Protein AF-A0A087V0W0-F1 (afdb_monomer)

Foldseek 3Di:
DVQLVDFAPFWDQCAPCNLLLLQLLLLVQQVPCQFPDSVVSSVVSVVCLVVLQQCQPPCPNGPVSLVNGPRSSNSSSSSVQSNQLVPDPHSRRDTGRHDRDDDFLDVVLCVVCVVVVPPVSCQQRVVDDDNTHHDVVVD

pLDDT: mean 95.23, std 5.56, range [59.72, 98.75]

Mean predicted aligned error: 3.42 Å

Radius of gyration: 16.81 Å; Cα contacts (8 Å, |Δi|>4): 185; chains: 1; bounding box: 36×31×48 Å

Nearest PDB structures (foldseek):
  7pzp-assembly1_B  TM=9.923E-01  e=2.570E-17  Homo sapiens
  4boc-assembly1_A-2  TM=9.989E-01  e=2.035E-16  Homo sapiens
  6erp-assembly2_B  TM=9.983E-01  e=2.035E-16  Homo sapiens
  7pzr-assembly1_A  TM=9.886E-01  e=1.285E-16  Homo sapiens
  6erq-assembly1_A  TM=9.983E-01  e=3.414E-16  Homo sapiens

Secondary structure (DSSP, 8-state):
-GGGS---SS-EE-HHHHHHHHHHHHHHHHTTTTTS-HHHHHHHHHHTHHHHHHHHH-TTTS--GGGGSSSHHHHHHHHHHHHHHHHSSSGGG-EE-PPPP---S-HHHHHHHHHHT-HHHHHHTT-S--SS---GGG-

InterPro domains:
  IPR002092 DNA-directed RNA polymerase, phage-type [PS00900] (99-110)
  IPR002092 DNA-directed RNA polymerase, phage-type [PTHR10102] (1-139)
  IPR043502 DNA/RNA polymerase superfamily [SSF56672] (1-138)
  IPR046950 DNA-directed RNA polymerase, C-terminal domain, phage-type [PF00940] (12-138)

Sequence (139 aa):
MARSILLFAEGQPLGKKGLEWLKIHLINLTGFKKRDPHEERLRFADQMIPEILDSADRPFEGNQWWKTSDKPWQTLACCKELANALRFPKPEEYVSHFPVHQDGSCNGLQHYAALGRDELGAIEVNLHPSDSPQDVYSG

Structure (mmCIF, N/CA/C/O backbone):
data_AF-A0A087V0W0-F1
#
_entry.id   AF-A0A087V0W0-F1
#
loop_
_atom_site.group_PDB
_atom_site.id
_atom_site.type_symbol
_atom_site.label_atom_id
_atom_site.label_alt_id
_atom_site.label_comp_id
_atom_site.label_asym_id
_atom_site.label_entity_id
_atom_site.label_seq_id
_atom_site.pdbx_PDB_ins_code
_atom_site.Cartn_x
_atom_site.Cartn_y
_atom_site.Cartn_z
_atom_site.occupancy
_atom_site.B_iso_or_equiv
_atom_site.auth_seq_id
_atom_site.auth_comp_id
_atom_site.auth_asym_id
_atom_site.auth_atom_id
_atom_site.pdbx_PDB_model_num
ATOM 1 N N . MET A 1 1 ? -12.903 6.952 -7.656 1.00 66.44 1 MET A N 1
ATOM 2 C CA . MET A 1 1 ? -14.116 6.833 -6.820 1.00 66.44 1 MET A CA 1
ATOM 3 C C . MET A 1 1 ? -14.707 5.425 -6.876 1.00 66.44 1 MET A C 1
ATOM 5 O O . MET A 1 1 ? -14.776 4.802 -5.836 1.00 66.44 1 MET A O 1
ATOM 9 N N . ALA A 1 2 ? -15.051 4.857 -8.040 1.00 87.56 2 ALA A N 1
ATOM 10 C CA . ALA A 1 2 ? -15.651 3.508 -8.095 1.00 87.56 2 ALA A CA 1
ATOM 11 C C . ALA A 1 2 ? -14.828 2.397 -7.399 1.00 87.56 2 ALA A C 1
ATOM 13 O O . ALA A 1 2 ? -15.388 1.542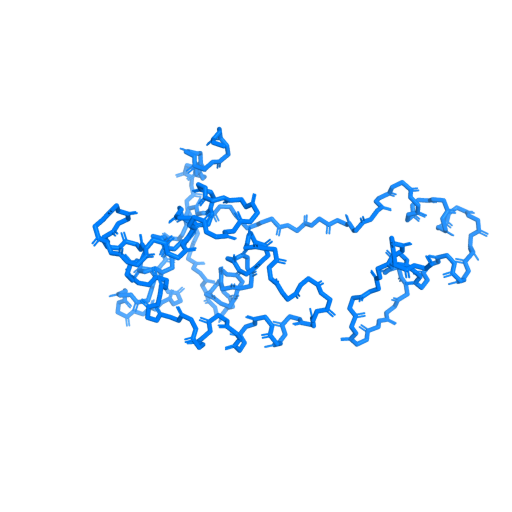 -6.729 1.00 87.56 2 ALA A O 1
ATOM 14 N N . ARG A 1 3 ? -13.491 2.432 -7.488 1.00 88.56 3 ARG A N 1
ATOM 15 C CA . ARG A 1 3 ? -12.625 1.431 -6.833 1.00 88.56 3 ARG A CA 1
ATOM 16 C C . ARG A 1 3 ? -12.549 1.547 -5.306 1.00 88.56 3 ARG A C 1
ATOM 18 O O . ARG A 1 3 ? -12.187 0.579 -4.665 1.00 88.56 3 ARG A O 1
ATOM 25 N N . SER A 1 4 ? -12.860 2.705 -4.718 1.00 89.31 4 SER A N 1
ATOM 26 C CA . SER A 1 4 ? -12.728 2.909 -3.265 1.00 89.31 4 SER A CA 1
ATOM 27 C C . SER A 1 4 ? -13.953 2.475 -2.463 1.00 89.31 4 SER A C 1
ATOM 29 O O . SER A 1 4 ? -13.908 2.504 -1.241 1.00 89.31 4 SER A O 1
ATOM 31 N N . ILE A 1 5 ? -15.054 2.136 -3.138 1.00 92.00 5 ILE A N 1
ATOM 32 C CA . ILE A 1 5 ? -16.304 1.687 -2.505 1.00 92.00 5 ILE A CA 1
ATOM 33 C C . ILE A 1 5 ? -16.478 0.165 -2.560 1.00 92.00 5 ILE A C 1
ATOM 35 O O . ILE A 1 5 ? -17.412 -0.361 -1.966 1.00 92.00 5 ILE A O 1
ATOM 39 N N . LEU A 1 6 ? -15.607 -0.536 -3.290 1.00 95.38 6 LEU A N 1
ATOM 40 C CA . LEU A 1 6 ? -15.661 -1.982 -3.459 1.00 95.38 6 LEU A CA 1
ATOM 41 C C . LEU A 1 6 ? -14.587 -2.633 -2.588 1.00 95.38 6 LEU A C 1
ATOM 43 O O . LEU A 1 6 ? -13.418 -2.262 -2.659 1.00 95.38 6 LEU A O 1
ATOM 47 N N . LEU A 1 7 ? -15.004 -3.614 -1.796 1.00 96.44 7 LEU A N 1
ATOM 48 C CA . LEU A 1 7 ? -14.153 -4.465 -0.970 1.00 96.44 7 LEU A CA 1
ATOM 49 C C . LEU A 1 7 ? -14.429 -5.926 -1.333 1.00 96.44 7 LEU A C 1
ATOM 51 O O . LEU A 1 7 ? -15.474 -6.235 -1.915 1.00 96.44 7 LEU A O 1
ATOM 55 N N . PHE A 1 8 ? -13.513 -6.828 -0.992 1.00 98.00 8 PHE A N 1
ATOM 56 C CA . PHE A 1 8 ? -13.784 -8.253 -1.134 1.00 98.00 8 PHE A CA 1
ATOM 57 C C . PHE A 1 8 ? -14.907 -8.677 -0.183 1.00 98.00 8 PHE A C 1
ATOM 59 O O . PHE A 1 8 ? -14.938 -8.274 0.977 1.00 98.00 8 PHE A O 1
ATOM 66 N N . ALA A 1 9 ? -15.842 -9.496 -0.671 1.00 97.81 9 ALA A N 1
ATOM 67 C CA . ALA A 1 9 ? -16.918 -10.028 0.166 1.00 97.81 9 ALA A CA 1
ATOM 68 C C . ALA A 1 9 ? -16.364 -10.965 1.252 1.00 97.81 9 ALA A C 1
ATOM 70 O O . ALA A 1 9 ? -16.773 -10.896 2.408 1.00 97.81 9 ALA A O 1
ATOM 71 N N . GLU A 1 10 ? -15.386 -11.789 0.882 1.00 97.88 10 GLU A N 1
ATOM 72 C CA . GLU A 1 10 ? -14.660 -12.673 1.788 1.00 97.88 10 GLU A CA 1
ATOM 73 C C . GLU A 1 10 ? -13.341 -12.017 2.197 1.00 97.88 10 GLU A C 1
ATOM 75 O O . GLU A 1 10 ? -12.507 -11.692 1.351 1.00 97.88 10 GLU A O 1
ATOM 80 N N . GLY A 1 11 ? -13.169 -11.800 3.499 1.00 97.75 11 GLY A N 1
ATOM 81 C CA . GLY A 1 11 ? -11.947 -11.242 4.067 1.00 97.75 11 GLY A CA 1
ATOM 82 C C . GLY A 1 11 ? -10.937 -12.324 4.432 1.00 97.75 11 GLY A C 1
ATOM 83 O O . GLY A 1 11 ? -11.269 -13.507 4.520 1.00 97.75 11 GLY A O 1
ATOM 84 N N . GLN A 1 12 ? -9.696 -11.910 4.672 1.00 98.25 12 GLN A N 1
ATOM 85 C CA . GLN A 1 12 ? -8.612 -12.785 5.119 1.00 98.25 12 GLN A CA 1
ATOM 86 C C . GLN A 1 12 ? -7.857 -12.147 6.292 1.00 98.25 12 GLN A C 1
ATOM 88 O O . GLN A 1 12 ? -7.680 -10.926 6.306 1.00 98.25 12 GLN A O 1
ATOM 93 N N . PRO A 1 13 ? -7.397 -12.936 7.282 1.00 98.44 13 PRO A N 1
ATOM 94 C CA . PRO A 1 13 ? -6.537 -12.415 8.338 1.00 98.44 13 PRO A CA 1
ATOM 95 C C . PRO A 1 13 ? -5.238 -11.868 7.736 1.00 98.44 13 PRO A C 1
ATOM 97 O O . PRO A 1 13 ? -4.646 -12.492 6.852 1.00 98.44 13 PRO A O 1
ATOM 100 N N . LEU A 1 14 ? -4.771 -10.716 8.222 1.00 98.12 14 LEU A N 1
ATOM 101 C CA . LEU A 1 14 ? -3.566 -10.064 7.693 1.00 98.12 14 LEU A CA 1
ATOM 102 C C . LEU A 1 14 ? -2.309 -10.943 7.790 1.00 98.12 14 LEU A C 1
ATOM 104 O O . LEU A 1 14 ? -1.401 -10.846 6.960 1.00 98.12 14 LEU A O 1
ATOM 108 N N . GLY A 1 15 ? -2.223 -11.788 8.814 1.00 98.06 15 GLY A N 1
ATOM 109 C CA . GLY A 1 15 ? -1.027 -12.556 9.119 1.00 98.06 15 GLY A CA 1
ATOM 110 C C . GLY A 1 15 ? 0.188 -11.659 9.377 1.00 98.06 15 GLY A C 1
ATOM 111 O O . GLY A 1 15 ? 0.078 -10.462 9.643 1.00 98.06 15 GLY A O 1
ATOM 112 N N . LYS A 1 16 ? 1.383 -12.247 9.270 1.00 97.31 16 LYS A N 1
ATOM 113 C CA . LYS A 1 16 ? 2.635 -11.585 9.682 1.00 97.31 16 LYS A CA 1
ATOM 114 C C . LYS A 1 16 ? 3.003 -10.357 8.844 1.00 97.31 16 LYS A C 1
ATOM 116 O O . LYS A 1 16 ? 3.629 -9.447 9.365 1.00 97.31 16 LYS A O 1
ATOM 121 N N . LYS A 1 17 ? 2.652 -10.348 7.551 1.00 97.38 17 LYS A N 1
ATOM 122 C CA . LYS A 1 17 ? 3.059 -9.299 6.594 1.00 97.38 17 LYS A CA 1
ATOM 123 C C . LYS A 1 17 ? 1.902 -8.464 6.046 1.00 97.38 17 LYS A C 1
ATOM 125 O O . LYS A 1 17 ? 2.150 -7.495 5.336 1.00 97.38 17 LYS A O 1
ATOM 130 N N . GLY A 1 18 ? 0.646 -8.810 6.335 1.00 98.00 18 GLY A N 1
ATOM 131 C CA . GLY A 1 18 ? -0.500 -8.107 5.750 1.00 98.00 18 GLY A CA 1
ATOM 132 C C . GLY A 1 18 ? -0.544 -6.631 6.135 1.00 98.00 18 GLY A C 1
ATOM 133 O O . GLY A 1 18 ? -0.818 -5.787 5.288 1.00 98.00 18 GLY A O 1
ATOM 134 N N . LEU A 1 19 ? -0.181 -6.299 7.378 1.00 98.06 19 LEU A N 1
ATOM 135 C CA . LEU A 1 19 ? -0.124 -4.907 7.827 1.00 98.06 19 LEU A CA 1
ATOM 136 C C . LEU A 1 19 ? 0.956 -4.096 7.088 1.00 98.06 19 LEU A C 1
ATOM 138 O O . LEU A 1 19 ? 0.716 -2.948 6.720 1.00 98.06 19 LEU A O 1
ATOM 142 N N . GLU A 1 20 ? 2.129 -4.688 6.838 1.00 98.19 20 GLU A N 1
ATOM 143 C CA . GLU A 1 20 ? 3.200 -4.061 6.047 1.00 98.19 20 GLU A CA 1
ATOM 144 C C . GLU A 1 20 ? 2.734 -3.799 4.611 1.00 98.19 20 GLU A C 1
ATOM 146 O O . GLU A 1 20 ? 2.931 -2.708 4.076 1.00 98.19 20 GLU A O 1
ATOM 151 N N . TRP A 1 21 ? 2.047 -4.769 4.004 1.00 98.38 21 TRP A N 1
ATOM 152 C CA . TRP A 1 21 ? 1.495 -4.616 2.662 1.00 98.38 21 TRP A CA 1
ATOM 153 C C . TRP A 1 21 ? 0.394 -3.562 2.586 1.00 98.38 21 TRP A C 1
ATOM 155 O O . TRP A 1 21 ? 0.376 -2.806 1.618 1.00 98.3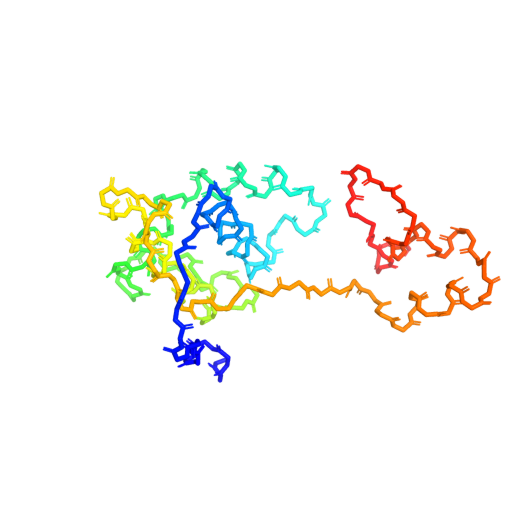8 21 TRP A O 1
ATOM 165 N N . LEU A 1 22 ? -0.472 -3.441 3.598 1.00 98.25 22 LEU A N 1
ATOM 166 C CA . LEU A 1 22 ? -1.447 -2.346 3.672 1.00 98.25 22 LEU A CA 1
ATOM 167 C C . LEU A 1 22 ? -0.757 -0.979 3.745 1.00 98.25 22 LEU A C 1
ATOM 169 O O . LEU A 1 22 ? -1.161 -0.053 3.045 1.00 98.25 22 LEU A O 1
ATOM 173 N N . LYS A 1 23 ? 0.316 -0.853 4.535 1.00 98.44 23 LYS A N 1
ATOM 174 C CA . LYS A 1 23 ? 1.119 0.377 4.623 1.00 98.44 23 LYS A CA 1
ATOM 175 C C . LYS A 1 23 ? 1.770 0.732 3.286 1.00 98.44 23 LYS A C 1
ATOM 177 O O . LYS A 1 23 ? 1.612 1.853 2.807 1.00 98.44 23 LYS A O 1
ATOM 182 N N . ILE A 1 24 ? 2.447 -0.224 2.647 1.00 98.06 24 ILE A N 1
ATOM 183 C CA . ILE A 1 24 ? 3.053 -0.032 1.319 1.00 98.06 24 ILE A CA 1
ATOM 184 C C . ILE A 1 24 ? 1.976 0.342 0.298 1.00 98.06 24 ILE A C 1
ATOM 186 O O . ILE A 1 24 ? 2.164 1.264 -0.494 1.00 98.06 24 ILE A O 1
ATOM 190 N N . HIS A 1 25 ? 0.831 -0.340 0.329 1.00 98.19 25 HIS A N 1
ATOM 191 C CA . HIS A 1 25 ? -0.281 -0.063 -0.566 1.00 98.19 25 HIS A CA 1
ATOM 192 C C . HIS A 1 25 ? -0.808 1.363 -0.402 1.00 98.19 25 HIS A C 1
ATOM 194 O O . HIS A 1 25 ? -0.984 2.064 -1.397 1.00 98.19 25 HIS A O 1
ATOM 200 N N . LEU A 1 26 ? -0.992 1.813 0.840 1.00 98.38 26 LEU A N 1
ATOM 201 C CA . LEU A 1 26 ? -1.410 3.173 1.156 1.00 98.38 26 LEU A CA 1
ATOM 202 C C . LEU A 1 26 ? -0.449 4.199 0.545 1.00 98.38 26 LEU A C 1
ATOM 204 O O . LEU A 1 26 ? -0.901 5.111 -0.142 1.00 98.38 26 LEU A O 1
ATOM 208 N N . ILE A 1 27 ? 0.867 4.018 0.702 1.00 98.00 27 ILE A N 1
ATOM 209 C CA . ILE A 1 27 ? 1.869 4.913 0.096 1.00 98.00 27 ILE A CA 1
ATOM 210 C C . ILE A 1 27 ? 1.867 4.829 -1.436 1.00 98.00 27 ILE A C 1
ATOM 212 O O . ILE A 1 27 ? 1.973 5.845 -2.116 1.00 98.00 27 ILE A O 1
ATOM 216 N N . ASN A 1 28 ? 1.639 3.654 -2.017 1.00 96.75 28 ASN A N 1
ATOM 217 C CA . ASN A 1 28 ? 1.492 3.538 -3.470 1.00 96.75 28 ASN A CA 1
ATOM 218 C C . A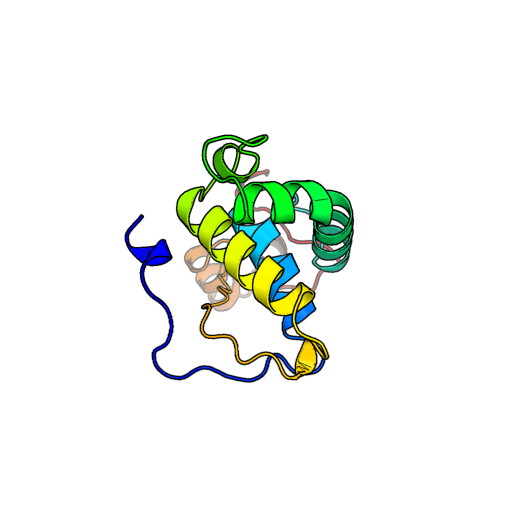SN A 1 28 ? 0.268 4.313 -3.990 1.00 96.75 28 ASN A C 1
ATOM 220 O O . ASN A 1 28 ? 0.310 4.873 -5.086 1.00 96.75 28 ASN A O 1
ATOM 224 N N . LEU A 1 29 ? -0.828 4.349 -3.224 1.00 97.31 29 LEU A N 1
ATOM 225 C CA . LEU A 1 29 ? -2.014 5.142 -3.551 1.00 97.31 29 LEU A CA 1
ATOM 226 C C . LEU A 1 29 ? -1.765 6.645 -3.411 1.00 97.31 29 LEU A C 1
ATOM 228 O O . LEU A 1 29 ? -2.385 7.419 -4.149 1.00 97.31 29 LEU A O 1
ATOM 232 N N . THR A 1 30 ? -0.858 7.058 -2.515 1.00 97.44 30 THR A N 1
ATOM 233 C CA . THR A 1 30 ? -0.524 8.478 -2.381 1.00 97.44 30 THR A CA 1
ATOM 234 C C . THR A 1 30 ? 0.183 9.034 -3.599 1.00 97.44 30 THR A C 1
ATOM 236 O O . THR A 1 30 ? 0.003 10.201 -3.931 1.00 97.44 30 THR A O 1
ATOM 239 N N . GLY A 1 31 ? 0.956 8.185 -4.273 1.00 94.81 31 GLY A N 1
ATOM 240 C CA . GLY A 1 31 ? 1.870 8.605 -5.321 1.00 94.81 31 GLY A CA 1
ATOM 241 C C . GLY A 1 31 ? 3.165 9.213 -4.780 1.00 94.81 31 GLY A C 1
ATOM 242 O O . GLY A 1 31 ? 4.036 9.597 -5.561 1.00 94.81 31 GLY A O 1
ATOM 243 N N . PHE A 1 32 ? 3.332 9.256 -3.459 1.00 94.06 32 PHE A N 1
ATOM 244 C CA . PHE A 1 32 ? 4.602 9.586 -2.835 1.00 94.06 32 PHE A CA 1
ATOM 245 C C . PHE A 1 32 ? 5.539 8.385 -2.911 1.00 94.06 32 PHE A C 1
ATOM 247 O O . PHE A 1 32 ? 5.107 7.240 -3.035 1.00 94.06 32 PHE A O 1
ATOM 254 N N . LYS A 1 33 ? 6.845 8.649 -2.834 1.00 93.75 33 LYS A N 1
ATOM 255 C CA . LYS A 1 33 ? 7.866 7.601 -2.729 1.00 93.75 33 LYS A CA 1
ATOM 256 C C . LYS A 1 33 ? 7.851 6.570 -3.879 1.00 93.75 33 LYS A C 1
ATOM 258 O O . LYS A 1 33 ? 8.312 5.442 -3.721 1.00 93.75 33 LYS A O 1
ATOM 263 N N . LYS A 1 34 ? 7.338 6.948 -5.064 1.00 88.75 34 LYS A N 1
ATOM 264 C CA . LYS A 1 34 ? 7.220 6.068 -6.252 1.00 88.75 34 LYS A CA 1
ATOM 265 C C . LYS A 1 34 ? 8.547 5.441 -6.686 1.00 88.75 34 LYS A C 1
ATOM 267 O O . LYS A 1 34 ? 8.546 4.319 -7.178 1.00 88.75 34 LYS A O 1
ATOM 272 N N . ARG A 1 35 ? 9.657 6.157 -6.494 1.00 89.44 35 ARG A N 1
ATOM 273 C CA . ARG A 1 35 ? 11.015 5.716 -6.857 1.00 89.44 35 ARG A CA 1
ATOM 274 C C . ARG A 1 35 ? 11.774 5.072 -5.702 1.00 89.44 35 ARG A C 1
ATOM 276 O O . ARG A 1 35 ? 12.881 4.588 -5.891 1.00 89.44 35 ARG A O 1
ATOM 283 N N . ASP A 1 36 ? 11.184 5.065 -4.515 1.00 93.94 36 ASP A N 1
ATOM 284 C CA . ASP A 1 36 ? 11.809 4.487 -3.340 1.00 93.94 36 ASP A CA 1
ATOM 285 C C . ASP A 1 36 ? 11.450 2.997 -3.223 1.00 93.94 36 ASP A C 1
ATOM 287 O O . ASP A 1 36 ? 10.349 2.589 -3.636 1.00 93.94 36 ASP A O 1
ATOM 291 N N . PRO A 1 37 ? 12.346 2.175 -2.651 1.00 94.69 37 PRO A N 1
ATOM 292 C CA . PRO A 1 37 ? 12.086 0.765 -2.393 1.00 94.69 37 PRO A CA 1
ATOM 293 C C . PRO A 1 37 ? 10.983 0.573 -1.346 1.00 94.69 37 PRO A C 1
ATOM 295 O O . PRO A 1 37 ? 10.632 1.481 -0.590 1.00 94.69 37 PRO A O 1
ATOM 298 N N . HIS A 1 38 ? 10.437 -0.643 -1.270 1.00 95.00 38 HIS A N 1
ATOM 299 C CA . HIS A 1 38 ? 9.339 -0.967 -0.352 1.00 95.00 38 HIS A CA 1
ATOM 300 C C . HIS A 1 38 ? 9.654 -0.652 1.116 1.00 95.00 38 HIS A C 1
ATOM 302 O O . HIS A 1 38 ? 8.769 -0.206 1.841 1.00 95.00 38 HIS A O 1
ATOM 308 N N . GLU A 1 39 ? 10.904 -0.835 1.543 1.00 96.50 39 GLU A N 1
ATOM 309 C CA . GLU A 1 39 ? 11.327 -0.556 2.916 1.00 96.50 39 GLU A CA 1
ATOM 310 C C . GLU A 1 39 ? 11.229 0.939 3.265 1.00 96.50 39 GLU A C 1
ATOM 312 O O . GLU A 1 39 ? 10.748 1.303 4.336 1.00 96.50 39 GLU A O 1
ATOM 317 N N . GLU A 1 40 ? 11.597 1.819 2.331 1.00 97.50 40 GLU A N 1
ATOM 318 C CA . GLU A 1 40 ? 11.451 3.270 2.497 1.00 97.50 40 GLU A CA 1
ATOM 319 C C . GLU A 1 40 ? 9.985 3.703 2.480 1.00 97.50 40 GLU A C 1
ATOM 321 O O . GLU A 1 40 ? 9.577 4.577 3.247 1.00 97.50 40 GLU A O 1
ATOM 326 N N . ARG A 1 41 ? 9.154 3.064 1.646 1.00 97.81 41 ARG A N 1
ATOM 327 C CA . ARG A 1 41 ? 7.701 3.299 1.659 1.00 97.81 41 ARG A CA 1
ATOM 328 C C . ARG A 1 41 ? 7.094 2.892 2.996 1.00 97.81 41 ARG A C 1
ATOM 330 O O . ARG A 1 41 ? 6.261 3.621 3.525 1.00 97.81 41 ARG A O 1
ATOM 337 N N . LEU A 1 42 ? 7.526 1.763 3.555 1.00 97.75 42 LEU A N 1
ATOM 338 C CA . LEU A 1 42 ? 7.077 1.290 4.860 1.00 97.75 42 LEU A CA 1
ATOM 339 C C . LEU A 1 42 ? 7.490 2.261 5.976 1.00 97.75 42 LEU A C 1
ATOM 341 O O . LEU A 1 42 ? 6.628 2.696 6.738 1.00 97.75 42 LEU A O 1
ATOM 345 N N . ARG A 1 43 ? 8.762 2.686 6.007 1.00 98.31 43 ARG A N 1
ATOM 346 C CA . ARG A 1 43 ? 9.250 3.719 6.940 1.00 98.31 43 ARG A CA 1
ATOM 347 C C . ARG A 1 43 ? 8.436 5.003 6.854 1.00 98.31 43 ARG A C 1
ATOM 349 O O . ARG A 1 43 ? 8.062 5.575 7.875 1.00 98.31 43 ARG A O 1
ATOM 356 N N . PHE A 1 44 ? 8.161 5.460 5.636 1.00 98.19 44 PHE A N 1
ATOM 357 C CA . PHE A 1 44 ? 7.369 6.661 5.418 1.00 98.19 44 PHE A CA 1
ATOM 358 C C . PHE A 1 44 ? 5.923 6.480 5.901 1.00 98.19 44 PHE A C 1
ATOM 360 O O . PHE A 1 44 ? 5.381 7.375 6.541 1.00 98.19 44 PHE A O 1
ATOM 367 N N . ALA A 1 45 ? 5.309 5.313 5.685 1.00 98.25 45 ALA A N 1
ATOM 368 C CA . ALA A 1 45 ? 3.985 5.013 6.228 1.00 98.25 45 ALA A CA 1
ATOM 369 C C . ALA A 1 45 ? 3.956 5.074 7.763 1.00 98.25 45 ALA A C 1
ATOM 371 O O . ALA A 1 45 ? 3.019 5.636 8.326 1.00 98.25 45 ALA A O 1
ATOM 372 N N . ASP A 1 46 ? 4.987 4.548 8.432 1.00 98.25 46 ASP A N 1
ATOM 373 C CA . ASP A 1 46 ? 5.105 4.586 9.894 1.00 98.25 46 ASP A CA 1
ATOM 374 C C . ASP A 1 46 ? 5.223 6.018 10.432 1.00 98.25 46 ASP A C 1
ATOM 376 O O . ASP A 1 46 ? 4.564 6.368 11.412 1.00 98.25 46 ASP A O 1
ATOM 380 N N . GLN A 1 47 ? 5.992 6.877 9.755 1.00 98.44 47 GLN A N 1
ATOM 381 C CA . GLN A 1 47 ? 6.101 8.304 10.091 1.00 98.44 47 GLN A CA 1
ATOM 382 C C . GLN A 1 47 ? 4.769 9.047 9.922 1.00 98.44 47 GLN A C 1
ATOM 384 O O . GLN A 1 47 ? 4.471 9.971 10.676 1.00 98.44 47 GLN A O 1
ATOM 389 N N . MET A 1 48 ? 3.959 8.625 8.950 1.00 98.06 48 MET A N 1
ATOM 390 C CA . MET A 1 48 ? 2.686 9.257 8.611 1.00 98.06 48 MET A CA 1
ATOM 391 C C . MET A 1 48 ? 1.489 8.670 9.370 1.00 98.06 48 MET A C 1
ATOM 393 O O . MET A 1 48 ? 0.363 9.097 9.117 1.00 98.06 48 MET A O 1
ATOM 397 N N . ILE A 1 49 ? 1.687 7.741 10.318 1.00 98.38 49 ILE A N 1
ATOM 398 C CA . ILE A 1 49 ? 0.588 7.166 11.118 1.00 98.38 49 ILE A CA 1
ATOM 399 C C . ILE A 1 49 ? -0.342 8.238 11.713 1.00 98.38 49 ILE A C 1
ATOM 401 O O . ILE A 1 49 ? -1.554 8.062 11.583 1.00 98.38 49 ILE A O 1
ATOM 405 N N . PRO A 1 50 ? 0.140 9.353 12.299 1.00 98.56 50 PRO A N 1
ATOM 406 C CA . PRO A 1 50 ? -0.750 10.395 12.813 1.00 98.56 50 PRO A CA 1
ATOM 407 C C . PRO A 1 50 ? -1.695 10.972 11.748 1.00 98.56 50 PRO A C 1
ATOM 409 O O . PRO A 1 50 ? -2.898 11.058 11.981 1.00 98.56 50 PRO A O 1
ATOM 412 N N . GLU A 1 51 ? -1.181 11.286 10.556 1.00 98.50 51 GLU A N 1
ATOM 413 C CA . GLU A 1 51 ? -1.974 11.815 9.435 1.00 98.50 51 GLU A CA 1
ATOM 414 C C . GLU A 1 51 ? -2.927 10.769 8.846 1.00 98.50 51 GLU A C 1
ATOM 416 O O . GLU A 1 51 ? -4.037 11.089 8.407 1.00 98.50 51 GLU A O 1
ATOM 421 N N . ILE A 1 52 ? -2.508 9.500 8.842 1.00 98.56 52 ILE A N 1
ATOM 422 C CA . ILE A 1 52 ? -3.336 8.378 8.400 1.00 98.56 52 ILE A CA 1
ATOM 423 C C . ILE A 1 52 ? -4.523 8.192 9.350 1.00 98.56 52 ILE A C 1
ATOM 425 O O . ILE A 1 52 ? -5.658 8.063 8.885 1.00 98.56 52 ILE A O 1
ATOM 429 N N . LEU A 1 53 ? -4.279 8.206 10.663 1.00 98.69 53 LEU A N 1
ATOM 430 C CA . LEU A 1 53 ? -5.325 8.080 11.677 1.00 98.69 53 LEU A CA 1
ATOM 431 C C . LEU A 1 53 ? -6.263 9.295 11.672 1.00 98.69 53 LEU A C 1
ATOM 433 O O . LEU A 1 53 ? -7.476 9.103 11.672 1.00 98.69 53 LEU A O 1
ATOM 437 N N . ASP A 1 54 ? -5.736 10.520 11.566 1.00 98.75 54 ASP A N 1
ATOM 438 C CA . ASP A 1 54 ? -6.564 11.728 11.429 1.00 98.75 54 ASP A CA 1
ATOM 439 C C . ASP A 1 54 ? -7.444 11.666 10.171 1.00 98.75 54 ASP A C 1
ATOM 441 O O . ASP A 1 54 ? -8.657 11.864 10.243 1.00 98.75 54 ASP A O 1
ATOM 445 N N . SER A 1 55 ? -6.868 11.272 9.030 1.00 98.56 55 SER A N 1
ATOM 446 C CA . SER A 1 55 ? -7.623 11.082 7.787 1.00 98.56 55 SER A CA 1
ATOM 447 C C . SER A 1 55 ? -8.719 10.021 7.925 1.00 98.56 55 SER A C 1
ATOM 449 O O . SER A 1 55 ? -9.792 10.168 7.338 1.00 98.56 55 SER A O 1
ATOM 451 N N . ALA A 1 56 ? -8.468 8.946 8.677 1.00 98.50 56 ALA A N 1
ATOM 452 C CA . ALA A 1 56 ? -9.442 7.885 8.910 1.00 98.50 56 ALA A CA 1
ATOM 453 C C . ALA A 1 56 ? -10.606 8.342 9.806 1.00 98.50 56 ALA A C 1
ATOM 455 O O . ALA A 1 56 ? -11.762 8.014 9.508 1.00 98.50 56 ALA A O 1
ATOM 456 N N . ASP A 1 57 ? -10.308 9.098 10.863 1.00 98.44 57 ASP A N 1
ATOM 457 C CA . ASP A 1 57 ? -11.265 9.497 11.900 1.00 98.44 57 ASP A CA 1
ATOM 458 C C . ASP A 1 57 ? -12.057 10.752 11.537 1.00 98.44 57 ASP A C 1
ATOM 460 O O . ASP A 1 57 ? -13.269 10.805 11.748 1.00 98.44 57 ASP A O 1
ATOM 464 N N . ARG A 1 58 ? -11.380 11.761 10.980 1.00 98.25 58 ARG A N 1
ATOM 465 C CA . ARG A 1 58 ? -11.918 13.099 10.697 1.00 98.25 58 ARG A CA 1
ATOM 466 C C . ARG A 1 58 ? -11.680 13.479 9.233 1.00 98.25 58 ARG A C 1
ATOM 468 O O . ARG A 1 58 ? -10.993 14.459 8.939 1.00 98.25 58 ARG A O 1
ATOM 475 N N . PRO A 1 59 ? -12.250 12.723 8.276 1.00 97.44 59 PRO A N 1
ATOM 476 C CA . PRO A 1 59 ? -11.927 12.859 6.857 1.00 97.44 59 PRO A CA 1
ATOM 477 C C . PRO A 1 59 ? -12.233 14.238 6.258 1.00 97.44 59 PRO A C 1
ATOM 479 O O . PRO A 1 59 ? -11.657 14.569 5.218 1.00 97.44 59 PRO A O 1
ATOM 482 N N . PHE A 1 60 ? -13.125 15.029 6.865 1.00 97.19 60 PHE A N 1
ATOM 483 C CA . PHE A 1 60 ? -13.509 16.355 6.372 1.00 97.19 60 PHE A CA 1
ATOM 484 C C . PHE A 1 60 ? -13.147 17.495 7.332 1.00 97.19 60 PHE A C 1
ATOM 486 O O . PHE A 1 60 ? -12.967 18.621 6.879 1.00 97.19 60 PHE A O 1
ATOM 493 N N . GLU A 1 61 ? -13.005 17.209 8.626 1.00 97.44 61 GLU A N 1
ATOM 494 C CA . GLU A 1 61 ? -12.762 18.194 9.686 1.00 97.44 61 GLU A CA 1
ATOM 495 C C . GLU A 1 61 ? -11.314 18.210 10.195 1.00 97.44 61 GLU A C 1
ATOM 497 O O . GLU A 1 61 ? -10.953 19.117 10.944 1.00 97.44 61 GLU A O 1
ATOM 502 N N . GLY A 1 62 ? -10.521 17.190 9.860 1.00 97.31 62 GLY A N 1
ATOM 503 C CA . GLY A 1 62 ? -9.109 17.082 10.222 1.00 97.31 62 GLY A CA 1
ATOM 504 C C . GLY A 1 62 ? -8.180 17.779 9.226 1.00 97.31 62 GLY A C 1
ATOM 505 O O . GLY A 1 62 ? -8.577 18.684 8.484 1.00 97.31 62 GLY A O 1
ATOM 506 N N . ASN A 1 63 ? -6.940 17.300 9.166 1.00 97.56 63 ASN A N 1
ATOM 507 C CA . ASN A 1 63 ? -5.879 17.788 8.282 1.00 97.56 63 ASN A CA 1
ATOM 508 C C . ASN A 1 63 ? -6.126 17.437 6.810 1.00 97.56 63 ASN A C 1
ATOM 510 O O . ASN A 1 63 ? -5.537 18.041 5.916 1.00 97.56 63 ASN A O 1
ATOM 514 N N . GLN A 1 64 ? -7.003 16.460 6.547 1.00 97.69 64 GLN A N 1
ATOM 515 C CA . GLN A 1 64 ? -7.396 16.035 5.200 1.00 97.69 64 GLN A CA 1
ATOM 516 C C . GLN A 1 64 ? -6.204 15.594 4.332 1.00 97.69 64 GLN A C 1
ATOM 518 O O . GLN A 1 64 ? -6.245 15.721 3.106 1.00 97.69 64 GLN A O 1
ATOM 523 N N . TRP A 1 65 ? -5.159 15.033 4.951 1.00 98.31 65 TRP A N 1
ATOM 524 C CA . TRP A 1 65 ? -3.935 14.597 4.273 1.00 98.31 65 TRP A CA 1
ATOM 525 C C . TRP A 1 65 ? -4.213 13.684 3.072 1.00 98.31 65 TRP A C 1
ATOM 527 O O . TRP A 1 65 ? -3.613 13.849 2.008 1.00 98.31 65 TRP A O 1
ATOM 537 N N . TRP A 1 66 ? -5.200 12.790 3.183 1.00 98.19 66 TRP A N 1
ATOM 538 C CA . TRP A 1 66 ? -5.633 11.909 2.093 1.00 98.19 66 TRP A CA 1
ATOM 539 C C . TRP A 1 66 ? -5.978 12.647 0.783 1.00 98.19 66 TRP A C 1
ATOM 541 O O . TRP A 1 66 ? -5.811 12.074 -0.295 1.00 98.19 66 TRP A O 1
ATOM 551 N N . LYS A 1 67 ? -6.420 13.913 0.835 1.00 97.75 67 LYS A N 1
ATOM 552 C CA . LYS A 1 67 ? -6.744 14.721 -0.357 1.00 97.75 67 LYS A CA 1
ATOM 553 C C . LYS A 1 67 ? -5.515 15.121 -1.173 1.00 97.75 67 LYS A C 1
ATOM 555 O O . LYS A 1 67 ? -5.668 15.465 -2.338 1.00 97.75 67 LYS A O 1
ATOM 560 N N . THR A 1 68 ? -4.321 15.064 -0.583 1.00 96.62 68 THR A N 1
ATOM 561 C CA . THR A 1 68 ? -3.055 15.400 -1.258 1.00 96.62 68 THR A CA 1
ATOM 562 C C . THR A 1 68 ? -2.532 14.282 -2.165 1.00 96.62 68 THR A C 1
ATOM 564 O O . THR A 1 68 ? -1.565 14.486 -2.890 1.00 96.62 68 THR A O 1
ATOM 567 N N . SER A 1 69 ? -3.163 13.103 -2.131 1.00 96.50 69 SER A N 1
ATOM 568 C CA . SER A 1 69 ? -2.745 11.938 -2.912 1.00 96.50 69 SER A CA 1
ATOM 569 C C . SER A 1 69 ? -3.222 11.920 -4.365 1.00 96.50 69 SER A C 1
ATOM 571 O O . SER A 1 69 ? -4.284 12.448 -4.691 1.00 96.50 69 SER A O 1
ATOM 573 N N . ASP A 1 70 ? -2.508 11.160 -5.203 1.00 96.25 70 ASP A N 1
ATOM 574 C CA . ASP A 1 70 ? -2.914 10.814 -6.575 1.00 96.25 70 ASP A CA 1
ATOM 575 C C . ASP A 1 70 ? -4.281 10.099 -6.633 1.00 96.25 70 ASP A C 1
ATOM 577 O O . ASP A 1 70 ? -5.061 10.280 -7.572 1.00 96.25 70 ASP A O 1
ATOM 581 N N . LYS A 1 71 ? -4.585 9.239 -5.646 1.00 96.62 71 LYS A N 1
ATOM 582 C CA . LYS A 1 71 ? -5.809 8.416 -5.598 1.00 96.62 71 LYS A CA 1
ATOM 583 C C . LYS A 1 71 ? -6.617 8.672 -4.313 1.00 96.62 71 LYS A C 1
ATO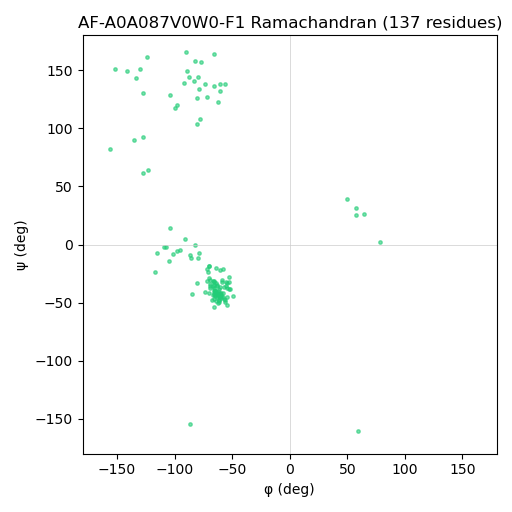M 585 O O . LYS A 1 71 ? -6.863 7.728 -3.560 1.00 96.62 71 LYS A O 1
ATOM 590 N N . PRO A 1 72 ? -7.156 9.886 -4.100 1.00 97.31 72 PRO A N 1
ATOM 591 C CA . PRO A 1 72 ? -7.633 10.366 -2.797 1.00 97.31 72 PRO A CA 1
ATOM 592 C C . PRO A 1 72 ? -8.653 9.454 -2.128 1.00 97.31 72 PRO A C 1
ATOM 594 O O . PRO A 1 72 ? -8.450 9.009 -1.003 1.00 97.31 72 PRO A O 1
ATOM 597 N N . TRP A 1 73 ? -9.718 9.079 -2.829 1.00 97.88 73 TRP A N 1
ATOM 598 C CA . TRP A 1 73 ? -10.741 8.220 -2.234 1.00 97.88 73 TRP A CA 1
ATOM 599 C C . TRP A 1 73 ? -10.247 6.804 -1.900 1.00 97.88 73 TRP A C 1
ATOM 601 O O . TRP A 1 73 ? -10.719 6.214 -0.935 1.00 97.88 73 TRP A O 1
ATOM 611 N N . GLN A 1 74 ? -9.298 6.258 -2.671 1.00 98.19 74 GLN A N 1
ATOM 612 C CA . GLN A 1 74 ? -8.693 4.959 -2.349 1.00 98.19 74 GLN A CA 1
ATOM 613 C C . GLN A 1 74 ? -7.747 5.098 -1.158 1.00 98.19 74 GLN A C 1
ATOM 615 O O . GLN A 1 74 ? -7.787 4.255 -0.269 1.00 98.19 74 GLN A O 1
ATOM 620 N N . THR A 1 75 ? -6.956 6.176 -1.106 1.00 98.31 75 THR A N 1
ATOM 621 C CA . THR A 1 75 ? -6.101 6.507 0.041 1.00 98.31 75 THR A CA 1
ATOM 622 C C . THR A 1 75 ? -6.930 6.600 1.314 1.00 98.31 75 THR A C 1
ATOM 624 O O . THR A 1 75 ? -6.612 5.926 2.280 1.00 98.31 75 THR A O 1
ATOM 627 N N . LEU A 1 76 ? -8.044 7.340 1.302 1.00 98.56 76 LEU A N 1
ATOM 628 C CA . LEU A 1 76 ? -8.930 7.458 2.460 1.00 98.56 76 LEU A CA 1
ATOM 629 C C . LEU A 1 76 ? -9.505 6.104 2.899 1.00 98.56 76 LEU A C 1
ATOM 631 O O . LEU A 1 76 ? -9.527 5.800 4.091 1.00 98.56 76 LEU A O 1
ATOM 635 N N . ALA A 1 77 ? -9.965 5.289 1.948 1.00 98.44 77 ALA A N 1
ATOM 636 C CA . ALA A 1 77 ? -10.481 3.959 2.253 1.00 98.44 77 ALA A CA 1
ATOM 637 C C . ALA A 1 77 ? -9.386 3.063 2.870 1.00 98.44 77 ALA A C 1
ATOM 639 O O . ALA A 1 77 ? -9.637 2.379 3.860 1.00 98.44 77 ALA A O 1
ATOM 640 N N . CYS A 1 78 ? -8.153 3.147 2.361 1.00 98.44 78 CYS A N 1
ATOM 641 C CA . CYS A 1 78 ? -7.001 2.438 2.913 1.00 98.44 78 CYS A CA 1
ATOM 642 C C . CYS A 1 78 ? -6.579 2.981 4.291 1.00 98.44 78 CYS A C 1
ATOM 644 O O . CYS A 1 78 ? -6.195 2.196 5.153 1.00 98.44 78 CYS A O 1
ATOM 646 N N . CYS A 1 79 ? -6.680 4.296 4.536 1.00 98.69 79 CYS A N 1
ATOM 647 C CA . CYS A 1 79 ? -6.445 4.892 5.855 1.00 98.69 79 CYS A CA 1
ATOM 648 C C . CYS A 1 79 ? -7.409 4.308 6.891 1.00 98.69 79 CYS A C 1
ATOM 650 O O . CYS A 1 79 ? -6.985 3.947 7.986 1.00 98.69 79 CYS A O 1
ATOM 652 N N . LYS A 1 80 ? -8.696 4.179 6.537 1.00 98.62 80 LYS A N 1
ATOM 653 C CA . LYS A 1 80 ? -9.712 3.571 7.409 1.00 98.62 80 LYS A CA 1
ATOM 654 C C . LYS A 1 80 ? -9.410 2.104 7.699 1.00 98.62 80 LYS A C 1
ATOM 656 O O . LYS A 1 80 ? -9.459 1.705 8.858 1.00 98.62 80 LYS A O 1
ATOM 661 N N . GLU A 1 81 ? -9.042 1.330 6.680 1.00 98.56 81 GLU A N 1
ATOM 662 C CA . GLU A 1 81 ? -8.657 -0.070 6.876 1.00 98.56 81 GLU A CA 1
ATOM 663 C C . GLU A 1 81 ? -7.426 -0.200 7.783 1.00 98.56 81 GLU A C 1
ATOM 665 O O . GLU A 1 81 ? -7.420 -1.001 8.718 1.00 98.56 81 GLU A O 1
ATOM 670 N N . LEU A 1 82 ? -6.399 0.627 7.559 1.00 98.38 82 LEU A N 1
ATOM 671 C CA . LEU A 1 82 ? -5.190 0.598 8.373 1.00 98.38 82 LEU A CA 1
ATOM 672 C C . LEU A 1 82 ? -5.470 1.030 9.818 1.00 98.38 82 LEU A C 1
ATOM 674 O O . LEU A 1 82 ? -4.945 0.418 10.744 1.00 98.38 82 LEU A O 1
ATOM 678 N N . ALA A 1 83 ? -6.325 2.034 10.029 1.00 98.69 83 ALA A N 1
ATOM 679 C CA . ALA A 1 83 ? -6.748 2.449 11.364 1.00 98.69 83 ALA A CA 1
ATOM 680 C C . ALA A 1 83 ? -7.467 1.314 12.108 1.00 98.69 83 ALA A C 1
ATOM 682 O O . ALA A 1 83 ? -7.163 1.066 13.275 1.00 98.69 83 ALA A O 1
ATOM 683 N N . ASN A 1 84 ? -8.367 0.589 11.435 1.00 98.56 84 ASN A N 1
ATOM 684 C CA . ASN A 1 84 ? -9.045 -0.575 12.009 1.00 98.56 84 ASN A CA 1
ATOM 685 C C . ASN A 1 84 ? -8.045 -1.674 12.390 1.00 98.56 84 ASN A C 1
ATOM 687 O O . ASN A 1 84 ? -8.075 -2.163 13.518 1.00 98.56 84 ASN A O 1
ATOM 691 N N . ALA A 1 85 ? -7.121 -2.009 11.486 1.00 98.38 85 ALA A N 1
ATOM 692 C CA . ALA A 1 85 ? -6.100 -3.025 11.725 1.00 98.38 85 ALA A CA 1
ATOM 693 C C . ALA A 1 85 ? -5.156 -2.655 12.883 1.00 98.38 85 ALA A C 1
ATOM 695 O O . ALA A 1 85 ? -4.849 -3.501 13.719 1.00 98.38 85 ALA A O 1
ATOM 696 N N . LEU A 1 86 ? -4.720 -1.392 12.967 1.00 97.94 86 LEU A N 1
ATOM 697 C CA . LEU A 1 86 ? -3.833 -0.895 14.030 1.00 97.94 86 LEU A CA 1
ATOM 698 C C . LEU A 1 86 ? -4.513 -0.840 15.403 1.00 97.94 86 LEU A C 1
ATOM 700 O O . LEU A 1 86 ? -3.843 -0.973 16.423 1.00 97.94 86 LEU A O 1
ATOM 704 N N . ARG A 1 87 ? -5.831 -0.618 15.436 1.00 98.38 87 ARG A N 1
ATOM 705 C CA . ARG A 1 87 ? -6.630 -0.572 16.672 1.00 98.38 87 ARG A CA 1
ATOM 706 C C . ARG A 1 87 ? -7.100 -1.948 17.130 1.00 98.38 87 ARG A C 1
ATOM 708 O O . ARG A 1 87 ? -7.608 -2.076 18.242 1.00 98.38 87 ARG A O 1
ATOM 715 N N . PHE A 1 88 ? -6.955 -2.966 16.290 1.00 98.12 88 PHE A N 1
ATOM 716 C CA . PHE A 1 88 ? -7.294 -4.335 16.639 1.00 98.12 88 PHE A CA 1
ATOM 717 C C . PHE A 1 88 ? -6.245 -4.912 17.614 1.00 98.12 88 PHE A C 1
ATOM 719 O O . PHE A 1 88 ? -5.052 -4.691 17.401 1.00 98.12 88 PHE A O 1
ATOM 726 N N . PRO A 1 89 ? -6.635 -5.668 18.666 1.00 97.38 89 PRO A N 1
ATOM 727 C CA . PRO A 1 89 ? -5.705 -6.120 19.711 1.00 97.38 89 PRO A CA 1
ATOM 728 C C . PRO A 1 89 ? -4.477 -6.875 19.194 1.00 97.38 89 PRO A C 1
ATOM 730 O O . PRO A 1 89 ? -3.394 -6.777 19.768 1.00 97.38 89 PRO A O 1
ATOM 733 N N . LYS A 1 90 ? -4.649 -7.630 18.104 1.00 97.12 90 LYS A N 1
ATOM 734 C CA . LYS A 1 90 ? -3.588 -8.395 17.454 1.00 97.12 90 LYS A CA 1
ATOM 735 C C . LYS A 1 90 ? -3.661 -8.199 15.939 1.00 97.12 90 LYS A C 1
ATOM 737 O O . LYS A 1 90 ? -4.363 -8.961 15.282 1.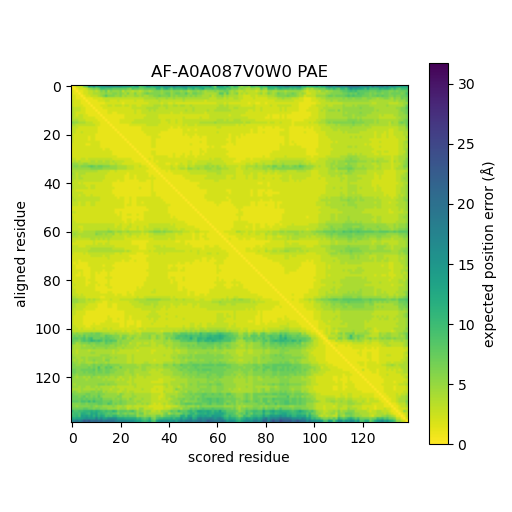00 97.12 90 LYS A O 1
ATOM 742 N N . PRO A 1 91 ? -2.970 -7.194 15.366 1.00 97.19 91 PRO A N 1
ATOM 743 C CA . PRO A 1 91 ? -3.163 -6.796 13.969 1.00 97.19 91 PRO A CA 1
ATOM 744 C C . PRO A 1 91 ? -3.048 -7.936 12.945 1.00 97.19 91 PRO A C 1
ATOM 746 O O . PRO A 1 91 ? -3.759 -7.934 11.950 1.00 97.19 91 PRO A O 1
ATOM 749 N N . GLU A 1 92 ? -2.213 -8.947 13.194 1.00 97.81 92 GLU A N 1
ATOM 750 C CA . GLU A 1 92 ? -2.086 -10.131 12.326 1.00 97.81 92 GLU A CA 1
ATOM 751 C C . GLU A 1 92 ? -3.355 -11.004 12.239 1.00 97.81 92 GLU A C 1
ATOM 753 O O . GLU A 1 92 ? -3.515 -11.766 11.288 1.00 97.81 92 GLU A O 1
ATOM 758 N N . GLU A 1 93 ? -4.270 -10.890 13.198 1.00 98.31 93 GLU A N 1
ATOM 759 C CA . GLU A 1 93 ? -5.554 -11.601 13.222 1.00 98.31 93 GLU A CA 1
ATOM 760 C C . GLU A 1 93 ? -6.715 -10.745 12.695 1.00 98.31 93 GLU A C 1
ATOM 762 O O . GLU A 1 93 ? -7.823 -11.256 12.532 1.00 98.31 93 GLU A O 1
ATOM 767 N N . TYR A 1 94 ? -6.483 -9.460 12.398 1.00 98.62 94 TYR A N 1
ATOM 768 C CA . TYR A 1 94 ? -7.500 -8.603 11.792 1.00 98.62 94 TYR A CA 1
ATOM 769 C C . TYR A 1 94 ? -7.888 -9.154 10.416 1.00 98.62 94 TYR A C 1
ATOM 771 O O . TYR A 1 94 ? -7.035 -9.318 9.541 1.00 98.62 94 TYR A O 1
ATOM 779 N N . VAL A 1 95 ? -9.177 -9.440 10.229 1.00 98.62 95 VAL A N 1
ATOM 780 C CA . VAL A 1 95 ? -9.724 -9.917 8.956 1.00 98.62 95 VAL A CA 1
ATOM 781 C C . VAL A 1 95 ? -9.938 -8.717 8.039 1.00 98.62 95 VAL A C 1
ATOM 783 O O . VAL A 1 95 ? -10.882 -7.949 8.211 1.00 98.62 95 VAL A O 1
ATOM 786 N N . SER A 1 96 ? -9.042 -8.556 7.070 1.00 98.44 96 SER A N 1
ATOM 787 C CA . SER A 1 96 ? -9.088 -7.480 6.088 1.00 98.44 96 SER A CA 1
ATOM 788 C C . SER A 1 96 ? -9.855 -7.905 4.845 1.00 98.44 96 SER A C 1
ATOM 790 O O . SER A 1 96 ? -9.707 -9.020 4.342 1.00 98.44 96 SER A O 1
ATOM 792 N N . HIS A 1 97 ? -10.657 -6.981 4.330 1.00 98.31 97 HIS A N 1
ATOM 793 C CA . HIS A 1 97 ? -11.391 -7.127 3.070 1.00 98.31 97 HIS A CA 1
ATOM 794 C C . HIS A 1 97 ? -10.813 -6.228 1.968 1.00 98.31 97 HIS A C 1
ATOM 796 O O . HIS A 1 97 ? -11.312 -6.200 0.839 1.00 98.31 97 HIS A O 1
ATOM 802 N N . PHE A 1 98 ? -9.791 -5.441 2.302 1.00 98.06 98 PHE A N 1
ATOM 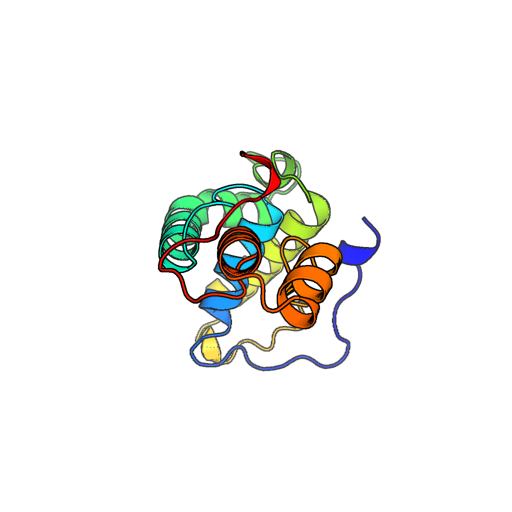803 C CA . PHE A 1 98 ? -9.289 -4.386 1.443 1.00 98.06 98 PHE A CA 1
ATOM 804 C C . PHE A 1 98 ? -8.364 -4.939 0.352 1.00 98.06 98 PHE A C 1
ATOM 806 O O . PHE A 1 98 ? -7.383 -5.621 0.660 1.00 98.06 98 PHE A O 1
ATOM 813 N N . PRO A 1 99 ? -8.625 -4.642 -0.933 1.00 97.56 99 PRO A N 1
ATOM 814 C CA . PRO A 1 99 ? -7.771 -5.105 -2.015 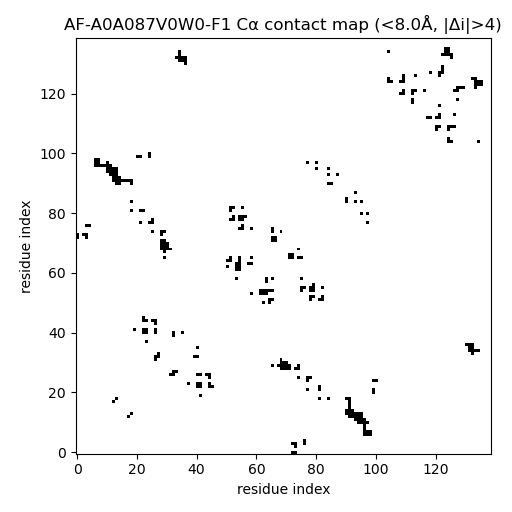1.00 97.56 99 PRO A CA 1
ATOM 815 C C . PRO A 1 99 ? -6.431 -4.360 -2.033 1.00 97.56 99 PRO A C 1
ATOM 817 O O . PRO A 1 99 ? -6.386 -3.133 -2.108 1.00 97.56 99 PRO A O 1
ATOM 820 N N . VAL A 1 100 ? -5.326 -5.111 -2.040 1.00 96.88 100 VAL A N 1
ATOM 821 C CA . VAL A 1 100 ? -3.971 -4.575 -2.237 1.00 96.88 100 VAL A CA 1
ATOM 822 C C . VAL A 1 100 ? -3.544 -4.786 -3.687 1.00 96.88 100 VAL A C 1
ATOM 824 O O . VAL A 1 100 ? -3.416 -5.913 -4.159 1.00 96.88 100 VAL A O 1
ATOM 827 N N . HIS A 1 101 ? -3.309 -3.690 -4.406 1.00 94.19 101 HIS A N 1
ATOM 828 C CA . HIS A 1 101 ? -2.885 -3.730 -5.808 1.00 94.19 101 HIS A CA 1
ATOM 829 C C . HIS A 1 101 ? -1.366 -3.935 -5.950 1.00 94.19 101 HIS A C 1
ATOM 831 O O . HIS A 1 101 ? -0.582 -3.304 -5.233 1.00 94.19 101 HIS A O 1
ATOM 837 N N . GLN A 1 102 ? -0.968 -4.741 -6.936 1.00 90.56 102 GLN A N 1
ATOM 838 C CA . GLN A 1 102 ? 0.385 -4.837 -7.494 1.00 90.56 102 GLN A CA 1
ATOM 839 C C . GLN A 1 102 ? 0.266 -4.666 -9.012 1.00 90.56 102 GLN A C 1
ATOM 841 O O . GLN A 1 102 ? -0.601 -5.289 -9.619 1.00 90.56 102 GLN A O 1
ATOM 846 N N . ASP A 1 103 ? 1.079 -3.796 -9.606 1.00 87.00 103 ASP A N 1
ATOM 847 C CA . ASP A 1 103 ? 1.024 -3.480 -11.038 1.00 87.00 103 ASP A CA 1
ATOM 848 C C . ASP A 1 103 ? 2.442 -3.305 -11.591 1.00 87.00 103 ASP A C 1
ATOM 850 O O . ASP A 1 103 ? 3.341 -2.879 -10.860 1.00 87.00 103 ASP A O 1
ATOM 854 N N . GLY A 1 104 ? 2.636 -3.642 -12.864 1.00 85.56 104 GLY A N 1
ATOM 855 C CA . GLY A 1 104 ? 3.899 -3.417 -13.562 1.00 85.56 104 GLY A CA 1
ATOM 856 C C . GLY A 1 104 ? 4.019 -1.965 -14.022 1.00 85.56 104 GLY A C 1
ATOM 857 O O . GLY A 1 104 ? 3.035 -1.331 -14.397 1.00 85.56 104 GLY A O 1
ATOM 858 N N . SER A 1 105 ? 5.234 -1.413 -13.992 1.00 83.44 105 SER A N 1
ATOM 859 C CA . SER A 1 105 ? 5.480 0.001 -14.313 1.00 83.44 105 SER A CA 1
ATOM 860 C C . SER A 1 105 ? 5.183 0.348 -15.777 1.00 83.44 105 SER A C 1
ATOM 862 O O . SER A 1 105 ? 4.690 1.441 -16.062 1.00 83.44 105 SER A O 1
ATOM 864 N N . CYS A 1 106 ? 5.439 -0.580 -16.706 1.00 90.69 106 CYS A N 1
ATOM 865 C CA . CYS A 1 106 ? 5.031 -0.467 -18.106 1.00 90.69 106 CYS A CA 1
ATOM 866 C C . CYS A 1 106 ? 4.916 -1.849 -18.770 1.00 90.69 106 CYS A C 1
ATOM 868 O O . CYS A 1 106 ? 5.823 -2.291 -19.474 1.00 90.69 106 CYS A O 1
ATOM 870 N N . ASN A 1 107 ? 3.784 -2.532 -18.566 1.00 91.75 107 ASN A N 1
ATOM 871 C CA . ASN A 1 107 ? 3.568 -3.911 -19.039 1.00 91.75 107 ASN A CA 1
ATOM 872 C C . ASN A 1 107 ? 3.857 -4.097 -20.544 1.00 91.75 107 ASN A C 1
ATOM 874 O O . ASN A 1 107 ? 4.430 -5.104 -20.949 1.00 91.75 107 ASN A O 1
ATOM 878 N N . GLY A 1 108 ? 3.511 -3.112 -21.382 1.00 94.12 108 GLY A N 1
ATOM 879 C CA . GLY A 1 108 ? 3.786 -3.168 -22.823 1.00 94.12 108 GLY A CA 1
ATOM 880 C C . GLY A 1 108 ? 5.283 -3.240 -23.142 1.00 94.12 108 GLY A C 1
ATOM 881 O O . GLY A 1 108 ? 5.711 -4.123 -23.884 1.00 94.12 108 GLY A O 1
ATOM 882 N N . LEU A 1 109 ? 6.088 -2.356 -22.543 1.00 94.06 109 LEU A N 1
ATOM 883 C CA . LEU A 1 109 ? 7.542 -2.357 -22.736 1.00 94.06 109 LEU A CA 1
ATOM 884 C C . LEU A 1 109 ? 8.216 -3.543 -22.041 1.00 94.06 109 LEU A C 1
ATOM 886 O O . LEU A 1 109 ? 9.173 -4.084 -22.583 1.00 94.06 109 LEU A O 1
ATOM 890 N N . GLN A 1 110 ? 7.680 -4.016 -20.912 1.00 95.94 110 GLN A N 1
ATOM 891 C CA . GLN A 1 110 ? 8.119 -5.272 -20.294 1.00 95.94 110 GLN A CA 1
ATOM 892 C C . GLN A 1 110 ? 7.976 -6.442 -21.277 1.00 95.94 110 GLN A C 1
ATOM 894 O O . GLN A 1 110 ? 8.916 -7.208 -21.476 1.00 95.94 110 GLN A O 1
ATOM 899 N N . HIS A 1 111 ? 6.838 -6.559 -21.965 1.00 96.81 111 HIS A N 1
ATOM 900 C CA . HIS A 1 111 ? 6.674 -7.593 -22.986 1.00 96.81 111 HIS A CA 1
ATOM 901 C C . HIS A 1 111 ? 7.645 -7.422 -24.161 1.00 96.81 111 HIS A C 1
ATOM 903 O O . HIS A 1 111 ? 8.228 -8.415 -24.593 1.00 96.81 111 HIS A O 1
ATOM 909 N N . TYR A 1 112 ? 7.871 -6.197 -24.652 1.00 96.56 112 TYR A N 1
ATOM 910 C CA . TYR A 1 112 ? 8.850 -5.953 -25.719 1.00 96.56 112 TYR A CA 1
ATOM 911 C C . TYR A 1 112 ? 10.278 -6.328 -25.309 1.00 96.56 112 TYR A C 1
ATOM 913 O O . TYR A 1 112 ? 10.939 -7.057 -26.048 1.00 96.56 112 TYR A O 1
ATOM 921 N N . ALA A 1 113 ? 10.730 -5.900 -24.128 1.00 95.94 113 ALA A N 1
ATOM 922 C CA . ALA A 1 113 ? 12.055 -6.227 -23.609 1.00 95.94 113 ALA A CA 1
ATOM 923 C C . ALA A 1 113 ? 12.233 -7.743 -23.436 1.00 95.94 113 ALA A C 1
ATOM 925 O O . ALA A 1 113 ? 13.252 -8.301 -23.841 1.00 95.94 113 ALA A O 1
ATOM 926 N N . ALA A 1 114 ? 11.211 -8.438 -22.927 1.00 96.50 114 ALA A N 1
ATOM 927 C CA . ALA A 1 114 ? 11.231 -9.893 -22.790 1.00 96.50 114 ALA A CA 1
ATOM 928 C C . ALA A 1 114 ? 11.278 -10.620 -24.147 1.00 96.50 114 ALA A C 1
ATOM 930 O O . ALA A 1 114 ? 12.052 -11.564 -24.312 1.00 96.50 114 ALA A O 1
ATOM 931 N N . LEU A 1 115 ? 10.477 -10.181 -25.127 1.00 97.62 115 LEU A N 1
ATOM 932 C CA . LEU A 1 115 ? 10.452 -10.755 -26.479 1.00 97.62 115 LEU A CA 1
ATOM 933 C C . LEU A 1 115 ? 11.779 -10.541 -27.214 1.00 97.62 115 LEU A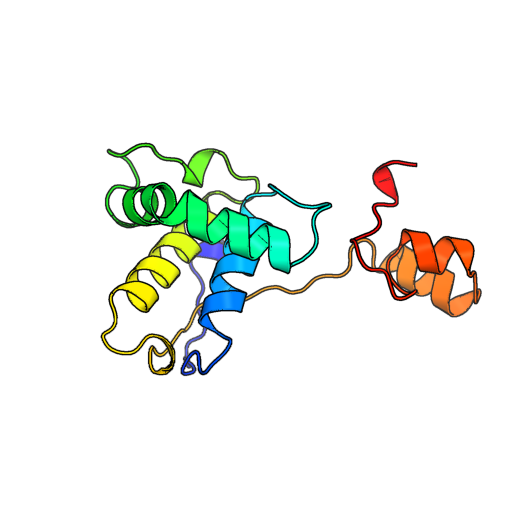 C 1
ATOM 935 O O . LEU A 1 115 ? 12.283 -11.464 -27.852 1.00 97.62 115 LEU A O 1
ATOM 939 N N . GLY A 1 116 ? 12.343 -9.337 -27.113 1.00 97.06 116 GLY A N 1
ATOM 940 C CA . GLY A 1 116 ? 13.610 -8.968 -27.745 1.00 97.06 116 GLY A CA 1
ATOM 941 C C . GLY A 1 116 ? 14.851 -9.448 -26.995 1.00 97.06 116 GLY A C 1
ATOM 942 O O . GLY A 1 116 ? 15.942 -9.392 -27.556 1.00 97.06 116 GLY A O 1
ATOM 943 N N . ARG A 1 117 ? 14.696 -9.923 -25.749 1.00 96.38 117 ARG A N 1
ATOM 944 C CA . ARG A 1 117 ? 15.798 -10.146 -24.795 1.00 96.38 117 ARG A CA 1
ATOM 945 C C . ARG A 1 117 ? 16.709 -8.918 -24.673 1.00 96.38 117 ARG A C 1
ATOM 947 O O . ARG A 1 117 ? 17.928 -9.049 -24.597 1.00 96.38 117 ARG A O 1
ATOM 954 N N . ASP A 1 118 ? 16.097 -7.739 -24.685 1.00 96.44 118 ASP A N 1
ATOM 955 C CA . ASP A 1 118 ? 16.788 -6.461 -24.546 1.00 96.44 118 ASP A CA 1
ATOM 956 C C . ASP A 1 118 ? 17.129 -6.228 -23.072 1.00 96.44 118 ASP A C 1
ATOM 958 O O . ASP A 1 118 ? 16.242 -5.990 -22.253 1.00 96.44 118 ASP A O 1
ATOM 962 N N . GLU A 1 119 ? 18.412 -6.337 -22.732 1.00 95.06 119 GLU A N 1
ATOM 963 C CA . GLU A 1 119 ? 18.910 -6.185 -21.365 1.00 95.06 119 GLU A CA 1
ATOM 964 C C . GLU A 1 119 ? 18.735 -4.758 -20.835 1.00 95.06 119 GLU A C 1
ATOM 966 O O . GLU A 1 119 ? 18.294 -4.581 -19.699 1.00 95.06 119 GLU A O 1
ATOM 971 N N . LEU A 1 120 ? 19.016 -3.740 -21.656 1.00 93.44 120 LE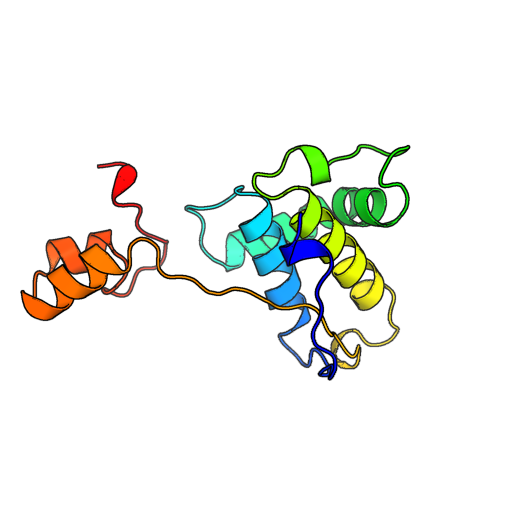U A N 1
ATOM 972 C CA . LEU A 1 120 ? 18.877 -2.341 -21.246 1.00 93.44 120 LEU A CA 1
ATOM 973 C C . LEU A 1 120 ? 17.403 -2.006 -21.026 1.00 93.44 120 LEU A C 1
ATOM 975 O O . LEU A 1 120 ? 17.034 -1.515 -19.957 1.00 93.44 120 LEU A O 1
ATOM 979 N N . GLY A 1 121 ? 16.550 -2.384 -21.982 1.00 93.06 121 GLY A N 1
ATOM 980 C CA . GLY A 1 121 ? 15.105 -2.255 -21.839 1.00 93.06 121 GLY A CA 1
ATOM 981 C C . GLY A 1 121 ? 14.581 -3.004 -20.611 1.00 93.06 121 GLY A C 1
ATOM 982 O O . GLY A 1 121 ? 13.763 -2.464 -19.872 1.00 93.06 121 GLY A O 1
ATOM 983 N N . ALA A 1 122 ? 15.083 -4.215 -20.336 1.00 94.00 122 ALA A N 1
ATOM 984 C CA . ALA A 1 122 ? 14.697 -5.012 -19.171 1.00 94.00 122 ALA A CA 1
ATOM 985 C C . ALA A 1 122 ? 15.063 -4.347 -17.833 1.00 94.00 122 ALA A C 1
ATOM 987 O O . ALA A 1 122 ? 14.303 -4.483 -16.869 1.00 94.00 122 ALA A O 1
ATOM 988 N N . ILE A 1 123 ? 16.182 -3.623 -17.761 1.00 93.06 123 ILE A N 1
ATOM 989 C CA . ILE A 1 123 ? 16.553 -2.828 -16.583 1.00 93.06 123 ILE A CA 1
ATOM 990 C C . ILE A 1 123 ? 15.553 -1.682 -16.398 1.00 93.06 123 ILE A C 1
ATOM 992 O O . ILE A 1 123 ? 14.918 -1.598 -15.347 1.00 93.06 123 ILE A O 1
ATOM 996 N N . GLU A 1 124 ? 15.326 -0.862 -17.427 1.00 92.25 124 GLU A N 1
ATOM 997 C CA . GLU A 1 124 ? 14.455 0.326 -17.352 1.00 92.25 124 GLU A CA 1
ATOM 998 C C . GLU A 1 124 ? 13.008 0.004 -16.944 1.00 92.25 124 GLU A C 1
ATOM 1000 O O . GLU A 1 124 ? 12.333 0.798 -16.284 1.00 92.25 124 GLU A O 1
ATOM 1005 N N . VAL A 1 125 ? 12.529 -1.190 -17.300 1.00 93.69 125 VAL A N 1
ATOM 1006 C CA . VAL A 1 125 ? 11.153 -1.641 -17.044 1.00 93.69 125 VAL A CA 1
ATOM 1007 C C . VAL A 1 125 ? 11.027 -2.635 -15.887 1.00 93.69 125 VAL A C 1
ATOM 1009 O O . VAL A 1 125 ? 9.958 -3.218 -15.699 1.00 93.69 125 VAL A O 1
ATOM 1012 N N . ASN A 1 126 ? 12.063 -2.770 -15.051 1.00 94.56 126 ASN A N 1
ATOM 1013 C CA . ASN A 1 126 ? 12.068 -3.590 -13.829 1.00 94.56 126 ASN A CA 1
ATOM 1014 C C . ASN A 1 126 ? 11.905 -5.108 -14.059 1.00 94.56 126 ASN A C 1
ATOM 1016 O O . ASN A 1 126 ? 11.405 -5.817 -13.186 1.00 94.56 126 ASN A O 1
ATOM 1020 N N . LEU A 1 127 ? 12.302 -5.623 -15.226 1.00 94.38 127 LEU A N 1
ATOM 1021 C CA . LEU A 1 127 ? 12.445 -7.069 -15.438 1.00 94.38 127 LEU A CA 1
ATOM 1022 C C . LEU A 1 127 ? 13.766 -7.594 -14.875 1.00 94.38 127 LEU A C 1
ATOM 1024 O O . LEU A 1 127 ? 13.822 -8.727 -14.396 1.00 94.38 127 LEU A O 1
ATOM 1028 N N . HIS A 1 128 ? 14.819 -6.779 -14.926 1.00 93.12 128 HIS A N 1
ATOM 1029 C CA . HIS A 1 128 ? 16.071 -7.082 -14.247 1.00 93.12 128 HIS A CA 1
ATOM 1030 C C . HIS A 1 128 ? 15.950 -6.749 -12.746 1.00 93.12 128 HIS A C 1
ATOM 1032 O O . HIS A 1 128 ? 15.475 -5.660 -12.410 1.00 93.12 128 HIS A O 1
ATOM 1038 N N . PRO A 1 129 ? 16.389 -7.635 -11.828 1.00 92.62 129 PRO A N 1
ATOM 1039 C CA . PRO A 1 129 ? 16.422 -7.335 -10.398 1.00 92.62 129 PRO A CA 1
ATOM 1040 C C . PRO A 1 129 ? 17.234 -6.070 -10.088 1.00 92.62 129 PRO A C 1
ATOM 1042 O O . PRO A 1 129 ? 18.308 -5.861 -10.651 1.00 92.62 129 PRO A O 1
ATOM 1045 N N . SER A 1 130 ? 16.727 -5.239 -9.181 1.00 91.62 130 SER A N 1
ATOM 1046 C CA . SER A 1 130 ? 17.349 -3.982 -8.756 1.00 91.62 130 SER A CA 1
ATOM 1047 C C . SER A 1 130 ? 16.947 -3.668 -7.314 1.00 91.62 130 SER A C 1
ATOM 1049 O O . SER A 1 130 ? 15.850 -4.032 -6.885 1.00 91.62 130 SER A O 1
ATOM 1051 N N . ASP A 1 131 ? 17.814 -2.966 -6.583 1.00 91.06 131 ASP A N 1
ATOM 1052 C CA . ASP A 1 131 ? 17.550 -2.534 -5.204 1.00 91.06 131 ASP A CA 1
ATOM 1053 C C . ASP A 1 131 ? 16.497 -1.417 -5.130 1.00 91.06 131 ASP A C 1
ATOM 1055 O O . ASP A 1 131 ? 15.827 -1.247 -4.110 1.00 91.06 131 ASP A O 1
ATOM 1059 N N . SER A 1 132 ? 16.322 -0.663 -6.218 1.00 89.81 132 SER A N 1
ATOM 1060 C CA . SER A 1 132 ? 15.311 0.386 -6.348 1.00 89.81 132 SER A CA 1
ATOM 1061 C C . SER A 1 132 ? 14.496 0.255 -7.642 1.00 89.81 132 SER A C 1
ATOM 1063 O O . SER A 1 132 ? 15.010 -0.251 -8.650 1.00 89.81 132 SER A O 1
ATOM 1065 N N . PRO A 1 133 ? 13.229 0.716 -7.638 1.00 90.56 133 PRO A N 1
ATOM 1066 C CA . PRO A 1 133 ? 12.408 0.777 -8.842 1.00 90.56 133 PRO A CA 1
ATOM 1067 C C . PRO A 1 133 ? 13.015 1.686 -9.919 1.00 90.56 133 PRO A C 1
ATOM 1069 O O . PRO A 1 133 ? 13.367 2.833 -9.645 1.00 90.56 133 PRO A O 1
ATOM 1072 N N . GLN A 1 134 ? 13.063 1.188 -11.151 1.00 90.62 134 GLN A N 1
ATOM 1073 C CA . GLN A 1 134 ? 13.447 1.928 -12.350 1.00 90.62 134 GLN A CA 1
ATOM 1074 C C . GLN A 1 134 ? 12.232 2.630 -12.970 1.00 90.62 134 GLN A C 1
ATOM 1076 O O . GLN A 1 134 ? 11.111 2.109 -12.940 1.00 90.62 134 GLN A O 1
ATOM 1081 N N . ASP A 1 135 ? 12.458 3.822 -13.519 1.00 85.12 135 ASP A N 1
ATOM 1082 C CA . ASP A 1 135 ? 11.418 4.705 -14.050 1.00 85.12 135 ASP A CA 1
ATOM 1083 C C . ASP A 1 135 ? 11.753 5.122 -15.488 1.00 85.12 135 ASP A C 1
ATOM 1085 O O . ASP A 1 135 ? 12.429 6.125 -15.717 1.00 85.12 135 ASP A O 1
ATOM 1089 N N . VAL A 1 136 ? 11.246 4.353 -16.457 1.00 84.81 136 VAL A N 1
ATOM 1090 C CA . VAL A 1 136 ? 11.436 4.591 -17.902 1.00 84.81 136 VAL A CA 1
ATOM 1091 C C . VAL A 1 136 ? 10.932 5.966 -18.369 1.00 84.81 136 VAL A C 1
ATOM 1093 O O . VAL A 1 136 ? 11.375 6.472 -19.392 1.00 84.81 136 VAL A O 1
ATOM 1096 N N . TYR A 1 137 ? 10.031 6.617 -17.624 1.00 79.81 137 TYR A N 1
ATOM 1097 C CA . TYR A 1 137 ? 9.505 7.941 -17.981 1.00 79.81 137 TYR A CA 1
ATOM 1098 C C . TYR A 1 137 ? 10.429 9.097 -17.567 1.00 79.81 137 TYR A C 1
ATOM 1100 O O . TYR A 1 137 ? 10.083 10.258 -17.778 1.00 79.81 137 TYR A O 1
ATOM 1108 N N . SER A 1 138 ? 11.566 8.791 -16.935 1.00 76.75 138 SER A N 1
ATOM 1109 C CA . SER A 1 138 ? 12.538 9.777 -16.441 1.00 76.75 138 SER A CA 1
ATOM 1110 C C . SER A 1 138 ? 13.833 9.847 -17.248 1.00 76.75 138 SER A C 1
ATOM 1112 O O . SER A 1 138 ? 14.705 10.635 -16.875 1.00 76.75 138 SER A O 1
ATOM 1114 N N . GLY A 1 139 ? 13.969 8.998 -18.272 1.00 59.72 139 GLY A N 1
ATOM 1115 C CA . GLY A 1 139 ? 15.104 8.987 -19.198 1.00 59.72 139 GLY A CA 1
ATOM 1116 C C . GLY A 1 139 ? 15.113 10.157 -20.172 1.00 59.72 139 GLY A C 1
ATOM 1117 O O . GLY A 1 139 ? 14.056 10.807 -20.349 1.00 59.72 139 GLY A O 1
#

Organism: Stegodyphus mimosarum (NCBI:txid407821)

Solvent-accessible surface area (backbone atoms only — not comparable to full-atom values): 7687 Å² total; per-residue (Å²): 105,80,74,42,76,60,62,48,90,73,56,45,57,31,38,96,56,35,64,57,50,52,34,34,38,37,35,61,32,32,59,53,63,75,61,47,31,68,68,56,30,35,53,50,38,64,74,38,43,66,51,34,42,36,24,41,76,29,58,85,81,45,86,33,54,34,67,77,25,79,35,30,57,45,23,36,44,42,23,38,52,50,44,53,32,71,71,36,98,53,44,42,66,34,68,45,34,74,83,77,83,84,82,71,91,40,61,71,58,40,50,49,16,63,74,67,67,34,65,68,52,21,41,37,44,56,71,42,90,65,88,49,60,52,62,66,89,73,115